Protein AF-A0A1U7W4L1-F1 (afdb_monomer)

Mean predicted aligned error: 13.14 Å

Foldseek 3Di:
DDDDDDDDDDDDDDDDDDVPPVVVVVCVVVCVVVVVVVVVVQVVAFDDKDFAPPDDLFQLVPAPLDDPVPNVVVVVPPDDRVRRIDTDTDPDDDDDDALVVVCVVCVVHDDDQDDDVVSSVVVSVSSRNNCSRPVPDDDDDDDD

Nearest PDB structures (foldseek):
  6cci-assembly1_A  TM=9.195E-01  e=2.301E-04  Arabidopsis thaliana

Structure (mmCIF, N/CA/C/O backbone):
data_AF-A0A1U7W4L1-F1
#
_entry.id   AF-A0A1U7W4L1-F1
#
loop_
_atom_site.group_PDB
_atom_site.id
_atom_site.type_symbol
_atom_site.label_atom_id
_atom_site.label_alt_id
_atom_site.label_comp_id
_atom_site.label_asym_id
_atom_site.label_entity_id
_atom_site.label_seq_id
_atom_site.pdbx_PDB_ins_code
_atom_site.Cartn_x
_atom_site.Cartn_y
_atom_site.Cartn_z
_atom_site.occupancy
_atom_site.B_iso_or_equiv
_atom_site.auth_seq_id
_atom_site.auth_comp_id
_atom_site.auth_asym_id
_atom_site.auth_atom_id
_atom_site.pdbx_PDB_model_num
ATOM 1 N N . MET A 1 1 ? 1.813 7.105 -6.596 1.00 43.38 1 MET A N 1
ATOM 2 C CA . MET A 1 1 ? 2.595 8.255 -7.108 1.00 43.38 1 MET A CA 1
ATOM 3 C C . MET A 1 1 ? 4.095 7.961 -7.234 1.00 43.38 1 MET A C 1
ATOM 5 O O . MET A 1 1 ? 4.701 7.476 -6.286 1.00 43.38 1 MET A O 1
ATOM 9 N N . CYS A 1 2 ? 4.695 8.242 -8.396 1.00 46.31 2 CYS A N 1
ATOM 10 C CA . CYS A 1 2 ? 6.133 8.091 -8.660 1.00 46.31 2 CYS A CA 1
ATOM 11 C C . CYS A 1 2 ? 6.856 9.416 -8.364 1.00 46.31 2 CYS A C 1
ATOM 13 O O . CYS A 1 2 ? 6.818 10.311 -9.201 1.00 46.31 2 CYS A O 1
ATOM 15 N N . PHE A 1 3 ? 7.491 9.570 -7.196 1.00 38.00 3 PHE A N 1
ATOM 16 C CA . PHE A 1 3 ? 8.222 10.803 -6.866 1.00 38.00 3 PHE A CA 1
ATOM 17 C C . PHE A 1 3 ? 9.577 10.568 -6.185 1.00 38.00 3 PHE A C 1
ATOM 19 O O . PHE A 1 3 ? 9.733 9.683 -5.346 1.00 38.00 3 PHE A O 1
ATOM 26 N N . LEU A 1 4 ? 10.529 11.433 -6.558 1.00 36.56 4 LEU A N 1
ATOM 27 C CA . LEU A 1 4 ? 11.824 11.707 -5.926 1.00 36.56 4 LEU A CA 1
ATOM 28 C C . LEU A 1 4 ? 11.654 12.917 -4.980 1.00 36.56 4 LEU A C 1
ATOM 30 O O . LEU A 1 4 ? 10.995 13.885 -5.354 1.00 36.56 4 LEU A O 1
ATOM 34 N N . SER A 1 5 ? 12.229 12.877 -3.772 1.00 32.50 5 SER A N 1
ATOM 35 C CA . SER A 1 5 ? 12.068 13.901 -2.718 1.00 32.50 5 SER A CA 1
ATOM 36 C C . SER A 1 5 ? 13.412 14.489 -2.286 1.00 32.50 5 SER A C 1
ATOM 38 O O . SER A 1 5 ? 14.403 13.762 -2.300 1.00 32.50 5 SER A O 1
ATOM 40 N N . ASN A 1 6 ? 13.436 15.767 -1.868 1.00 34.38 6 ASN A N 1
ATOM 41 C CA . ASN A 1 6 ? 14.120 16.213 -0.641 1.00 34.38 6 ASN A CA 1
ATOM 42 C C . ASN A 1 6 ? 13.873 17.701 -0.321 1.00 34.38 6 ASN A C 1
ATOM 44 O O . ASN A 1 6 ? 13.892 18.564 -1.196 1.00 34.38 6 ASN A O 1
ATOM 48 N N . GLY A 1 7 ? 13.746 18.001 0.974 1.00 37.16 7 GLY A N 1
ATOM 49 C CA . GLY A 1 7 ? 13.837 19.339 1.562 1.00 37.16 7 GLY A CA 1
ATOM 50 C C . GLY A 1 7 ? 14.271 19.252 3.030 1.00 37.16 7 GLY A C 1
ATOM 51 O O . GLY A 1 7 ? 14.115 18.193 3.627 1.00 37.16 7 GLY A O 1
ATOM 52 N N . ALA A 1 8 ? 14.814 20.339 3.602 1.00 39.00 8 ALA A N 1
ATOM 53 C CA . ALA A 1 8 ? 14.750 20.689 5.037 1.00 39.00 8 ALA A CA 1
ATOM 54 C C . ALA A 1 8 ? 15.481 22.016 5.351 1.00 39.00 8 ALA A C 1
ATOM 56 O O . ALA A 1 8 ? 16.380 22.441 4.626 1.00 39.00 8 ALA A O 1
ATOM 57 N N . ARG A 1 9 ? 15.089 22.656 6.465 1.00 36.66 9 ARG A N 1
ATOM 58 C CA . ARG A 1 9 ? 15.588 23.931 7.021 1.00 36.66 9 ARG A CA 1
ATOM 59 C C . ARG A 1 9 ? 16.003 23.756 8.504 1.00 36.66 9 ARG A C 1
ATOM 61 O O . ARG A 1 9 ? 15.552 22.828 9.159 1.00 36.66 9 ARG A O 1
ATOM 68 N N . ALA A 1 10 ? 16.858 24.682 8.968 1.00 32.56 10 ALA A N 1
ATOM 69 C CA . ALA A 1 10 ? 17.491 24.928 10.291 1.00 32.56 10 ALA A CA 1
ATOM 70 C C . ALA A 1 10 ? 16.550 24.953 11.544 1.00 32.56 10 ALA A C 1
ATOM 72 O O . ALA A 1 10 ? 15.345 24.909 11.353 1.00 32.56 10 ALA A O 1
ATOM 73 N N . ARG A 1 11 ? 16.939 25.110 12.839 1.00 42.16 11 ARG A N 1
ATOM 74 C CA . ARG A 1 11 ? 18.105 25.710 13.558 1.00 42.16 11 ARG A CA 1
ATOM 75 C C . ARG A 1 11 ? 18.011 25.448 15.107 1.00 42.16 11 ARG A C 1
ATOM 77 O O . ARG A 1 11 ? 16.899 25.397 15.607 1.00 42.16 11 ARG A O 1
ATOM 84 N N . GLN A 1 12 ? 19.159 25.455 15.821 1.00 38.66 12 GLN A N 1
ATOM 85 C CA . GLN A 1 12 ? 19.484 25.939 17.211 1.00 38.66 12 GLN A CA 1
ATOM 86 C C . GLN A 1 12 ? 18.900 25.349 18.540 1.00 38.66 12 GLN A C 1
ATOM 88 O O . GLN A 1 12 ? 17.879 24.685 18.565 1.00 38.66 12 GLN A O 1
ATOM 93 N N . SER A 1 13 ? 19.642 25.593 19.646 1.00 47.84 13 SER A N 1
ATOM 94 C CA . SER A 1 13 ? 19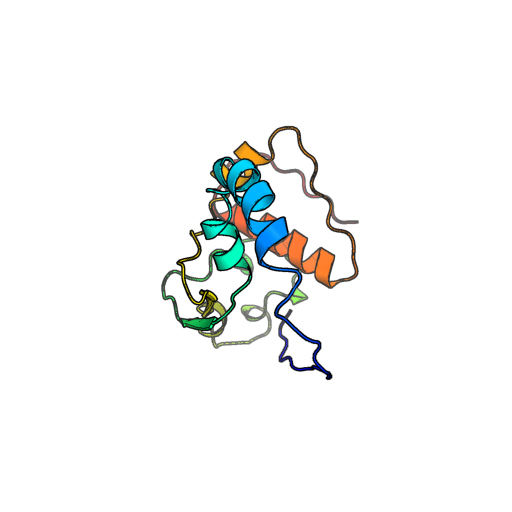.833 24.805 20.897 1.00 47.84 13 SER A CA 1
ATOM 95 C C . SER A 1 13 ? 19.628 25.632 22.193 1.00 47.84 13 SER A C 1
ATOM 97 O O . SER A 1 13 ? 19.936 26.822 22.158 1.00 47.84 13 SER A O 1
ATOM 99 N N . PHE A 1 14 ? 19.202 25.031 23.328 1.00 40.12 14 PHE A N 1
ATOM 100 C CA . PHE A 1 14 ? 19.218 25.643 24.683 1.00 40.12 14 PHE A CA 1
ATOM 101 C C . PHE A 1 14 ? 19.421 24.645 25.867 1.00 40.12 14 PHE A C 1
ATOM 103 O O . PHE A 1 14 ? 18.775 23.608 25.947 1.00 40.12 14 PHE A O 1
ATOM 110 N N . SER A 1 15 ? 20.341 25.052 26.764 1.00 51.00 15 SER A N 1
ATOM 111 C CA . SER A 1 15 ? 20.738 24.710 28.162 1.00 51.00 15 SER A CA 1
ATOM 112 C C . SER A 1 15 ? 19.992 23.644 29.012 1.00 51.00 15 SER A C 1
ATOM 114 O O . SER A 1 15 ? 18.776 23.685 29.150 1.00 51.00 15 SER A O 1
ATOM 116 N N . VAL A 1 16 ? 20.749 22.752 29.688 1.00 55.75 16 VAL A N 1
ATOM 117 C CA . VAL A 1 16 ? 20.337 21.360 30.018 1.00 55.75 16 VAL A CA 1
ATOM 118 C C . VAL A 1 16 ? 20.250 20.968 31.513 1.00 55.75 16 VAL A C 1
ATOM 120 O O . VAL A 1 16 ? 19.541 20.027 31.835 1.00 55.75 16 VAL A O 1
ATOM 123 N N . CYS A 1 17 ? 20.917 21.605 32.475 1.00 55.97 17 CYS A N 1
ATOM 124 C CA . CYS A 1 17 ? 21.218 20.870 33.726 1.00 55.97 17 CYS A CA 1
ATOM 125 C C . CYS A 1 17 ? 20.118 20.870 34.821 1.00 55.97 17 CYS A C 1
ATOM 127 O O . CYS A 1 17 ? 19.924 19.872 35.510 1.00 55.97 17 CYS A O 1
ATOM 129 N N . CYS A 1 18 ? 19.373 21.966 35.005 1.00 50.41 18 CYS A N 1
ATOM 130 C CA . CYS A 1 18 ? 18.565 22.162 36.227 1.00 50.41 18 CYS A CA 1
ATOM 131 C C . CYS A 1 18 ? 17.157 21.552 36.209 1.00 50.41 18 CYS A C 1
ATOM 133 O O . CYS A 1 18 ? 16.559 21.361 37.262 1.00 50.41 18 CYS A O 1
ATOM 135 N N . ILE A 1 19 ? 16.615 21.234 35.040 1.00 56.91 19 ILE A N 1
ATOM 136 C CA . ILE A 1 19 ? 15.257 20.680 34.924 1.00 56.91 19 ILE A CA 1
ATOM 137 C C . ILE A 1 19 ? 15.248 19.169 35.256 1.00 56.91 19 ILE A C 1
ATOM 139 O O . ILE A 1 19 ? 14.209 18.589 35.551 1.00 56.91 19 ILE A O 1
ATOM 143 N N . LEU A 1 20 ? 16.416 18.521 35.281 1.00 57.62 20 LEU A N 1
ATOM 144 C CA . LEU A 1 20 ? 16.529 17.068 35.138 1.00 57.62 20 LEU A CA 1
ATOM 145 C C . LEU A 1 20 ? 16.281 16.237 36.406 1.00 57.62 20 LEU A C 1
ATOM 147 O O . LEU A 1 20 ? 15.869 15.088 36.289 1.00 57.62 20 LEU A O 1
ATOM 151 N N . LEU A 1 21 ? 16.494 16.767 37.613 1.00 54.84 21 LEU A N 1
ATOM 152 C CA . LEU A 1 21 ? 16.387 15.948 38.835 1.00 54.84 21 LEU A CA 1
ATOM 153 C C . LEU A 1 21 ? 14.986 15.952 39.459 1.00 54.84 21 LEU A C 1
ATOM 155 O O . LEU A 1 21 ? 14.560 14.938 40.005 1.00 54.84 21 LEU A O 1
ATOM 159 N N . TYR A 1 22 ? 14.247 17.056 39.340 1.00 55.94 22 TYR A N 1
ATOM 160 C CA . TYR A 1 22 ? 12.890 17.170 39.889 1.00 55.94 22 TYR A CA 1
ATOM 161 C C . TYR A 1 22 ? 11.852 16.475 38.996 1.00 55.94 22 TYR A C 1
ATOM 163 O O . TYR A 1 22 ? 10.940 15.819 39.489 1.00 55.94 22 TYR A O 1
ATOM 171 N N . VAL A 1 23 ? 12.051 16.527 37.675 1.00 59.78 23 VAL A N 1
ATOM 172 C CA . VAL A 1 23 ? 11.245 15.764 36.712 1.00 59.78 23 VAL A CA 1
ATOM 173 C C . VAL A 1 23 ? 11.450 14.257 36.895 1.00 59.78 23 VAL A C 1
ATOM 175 O O . VAL A 1 23 ? 10.501 13.504 36.731 1.00 59.78 23 VAL A O 1
ATOM 178 N N . GLY A 1 24 ? 12.642 13.798 37.297 1.00 64.94 24 GLY A N 1
ATOM 179 C CA . GLY A 1 24 ? 12.977 12.369 37.379 1.00 64.94 24 GLY A CA 1
ATOM 180 C C . GLY A 1 24 ? 12.122 11.531 38.343 1.00 64.94 24 GLY A C 1
ATOM 181 O O . GLY A 1 24 ? 11.869 10.362 38.059 1.00 64.94 24 GLY A O 1
ATOM 182 N N . ILE A 1 25 ? 11.643 12.107 39.453 1.00 65.19 25 ILE A N 1
ATOM 183 C CA . ILE A 1 25 ? 10.820 11.389 40.447 1.00 65.19 25 ILE A CA 1
ATOM 184 C C . ILE A 1 25 ? 9.359 11.271 39.987 1.00 65.19 25 ILE A C 1
ATOM 186 O O . ILE A 1 25 ? 8.766 10.205 40.145 1.00 65.19 25 ILE A O 1
ATOM 190 N N . GLU A 1 26 ? 8.799 12.305 39.352 1.00 60.41 26 GLU A N 1
ATOM 191 C CA . GLU A 1 26 ? 7.479 12.202 38.708 1.00 60.41 26 GLU A CA 1
ATOM 192 C C . GLU A 1 26 ? 7.524 11.347 37.436 1.00 60.41 26 GLU A C 1
ATOM 194 O O . GLU A 1 26 ? 6.574 10.633 37.124 1.00 60.41 26 GLU A O 1
ATOM 199 N N . TYR A 1 27 ? 8.656 11.337 36.729 1.00 58.12 27 TYR A N 1
ATOM 200 C CA . TYR A 1 27 ? 8.846 10.473 35.572 1.00 58.12 27 TYR A CA 1
ATOM 201 C C . TYR A 1 27 ? 8.783 9.001 35.959 1.00 58.12 27 TYR A C 1
ATOM 203 O O . TYR A 1 27 ? 8.183 8.234 35.226 1.00 58.12 27 TYR A O 1
ATOM 211 N N . LEU A 1 28 ? 9.354 8.590 37.098 1.00 62.78 28 LEU A N 1
ATOM 212 C CA . LEU A 1 28 ? 9.427 7.176 37.476 1.00 62.78 28 LEU A CA 1
ATOM 213 C C . LEU A 1 28 ? 8.055 6.576 37.831 1.00 62.78 28 LEU A C 1
ATOM 215 O O . LEU A 1 28 ? 7.776 5.432 37.474 1.00 62.78 28 LEU A O 1
ATOM 219 N N . THR A 1 29 ? 7.182 7.344 38.488 1.00 55.19 29 THR A N 1
ATOM 220 C CA . THR A 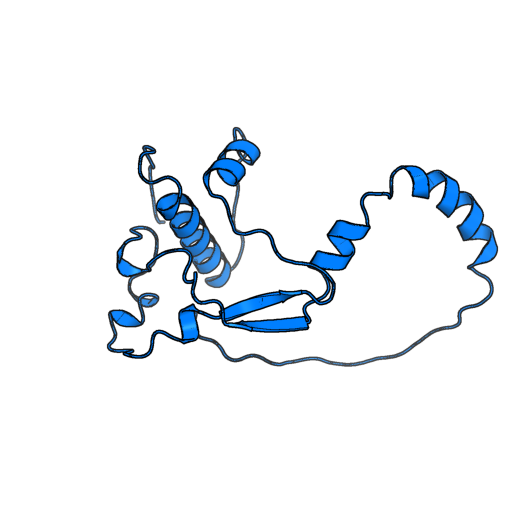1 29 ? 5.803 6.925 38.797 1.00 55.19 29 THR A CA 1
ATOM 221 C C . THR A 1 29 ? 4.893 6.959 37.565 1.00 55.19 29 THR A C 1
ATOM 223 O O . THR A 1 29 ? 3.970 6.150 37.476 1.00 55.19 29 THR A O 1
ATOM 226 N N . VAL A 1 30 ? 5.201 7.799 36.568 1.00 58.97 30 VAL A N 1
ATOM 227 C CA . VAL A 1 30 ? 4.585 7.771 35.227 1.00 58.97 30 VAL A CA 1
ATOM 228 C C . VAL A 1 30 ? 5.228 6.713 34.307 1.00 58.97 30 VAL A C 1
ATOM 230 O O . VAL A 1 30 ? 4.595 6.271 33.356 1.00 58.97 30 VAL A O 1
ATOM 233 N N . LEU A 1 31 ? 6.445 6.231 34.590 1.00 59.81 31 LEU A N 1
ATOM 234 C CA . LEU A 1 31 ? 7.191 5.300 33.727 1.00 59.81 31 LEU A CA 1
ATOM 235 C C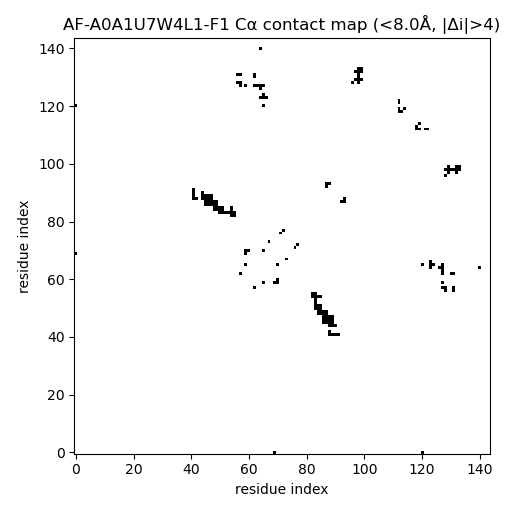 . LEU A 1 31 ? 6.672 3.863 33.778 1.00 59.81 31 LEU A C 1
ATOM 237 O O . LEU A 1 31 ? 6.892 3.103 32.838 1.00 59.81 31 LEU A O 1
ATOM 241 N N . LEU A 1 32 ? 6.000 3.466 34.861 1.00 56.31 32 LEU A N 1
ATOM 242 C CA . LEU A 1 32 ? 5.466 2.109 34.972 1.00 56.31 32 LEU A CA 1
ATOM 243 C C . LEU A 1 32 ? 4.408 1.795 33.890 1.00 56.31 32 LEU A C 1
ATOM 245 O O . LEU A 1 32 ? 4.468 0.705 33.321 1.00 56.31 32 LEU A O 1
ATOM 249 N N . PRO A 1 33 ? 3.499 2.721 33.518 1.00 55.09 33 PRO A N 1
ATOM 250 C CA . PRO A 1 33 ? 2.664 2.555 32.325 1.00 55.09 33 PRO A CA 1
ATOM 251 C C . PRO A 1 33 ? 3.374 2.843 30.980 1.00 55.09 33 PRO A C 1
ATOM 253 O O . PRO A 1 33 ? 2.790 2.565 29.936 1.00 55.09 33 PRO A O 1
ATOM 256 N N . LEU A 1 34 ? 4.629 3.326 30.960 1.00 53.84 34 LEU A N 1
ATOM 257 C CA . LEU A 1 34 ? 5.426 3.606 29.745 1.00 53.84 34 LEU A CA 1
ATOM 258 C C . LEU A 1 34 ? 6.353 2.460 29.296 1.00 53.84 34 LEU A C 1
ATOM 260 O O . LEU A 1 34 ? 7.240 2.660 28.464 1.00 53.84 34 LEU A O 1
ATOM 264 N N . LEU A 1 35 ? 6.074 1.214 29.688 1.00 48.88 35 LEU A N 1
ATOM 265 C CA . LEU A 1 35 ? 6.540 0.042 28.923 1.00 48.88 35 LEU A CA 1
ATOM 266 C C . LEU A 1 35 ? 5.888 -0.058 27.518 1.00 48.88 35 LEU A C 1
ATOM 268 O O . LEU A 1 35 ? 5.949 -1.106 26.885 1.00 48.88 35 LEU A O 1
ATOM 272 N N . HIS A 1 36 ? 5.286 1.029 27.021 1.00 51.59 36 HIS A N 1
ATOM 273 C CA . HIS A 1 36 ? 4.725 1.184 25.679 1.00 51.59 36 HIS A CA 1
ATOM 274 C C . HIS A 1 36 ? 5.593 2.057 24.739 1.00 51.59 36 HIS A C 1
ATOM 276 O O . HIS A 1 36 ? 5.275 2.193 23.564 1.00 51.59 36 HIS A O 1
ATOM 282 N N . GLU A 1 37 ? 6.709 2.636 25.207 1.00 52.31 37 GLU A N 1
ATOM 283 C CA . GLU A 1 37 ? 7.542 3.548 24.388 1.00 52.31 37 GLU A CA 1
ATOM 284 C C . GLU A 1 37 ? 8.548 2.850 23.455 1.00 52.31 37 GLU A C 1
ATOM 286 O O . GLU A 1 37 ? 9.036 3.452 22.496 1.00 52.31 37 GLU A O 1
ATOM 291 N N . ARG A 1 38 ? 8.870 1.564 23.673 1.00 52.03 38 ARG A N 1
ATOM 292 C CA . ARG A 1 38 ? 9.815 0.869 22.776 1.00 52.03 38 ARG A CA 1
ATOM 293 C C . ARG A 1 38 ? 9.272 0.714 21.356 1.00 52.03 38 ARG A C 1
ATOM 295 O O . ARG A 1 38 ? 10.050 0.826 20.411 1.00 52.03 38 ARG A O 1
ATOM 302 N N . ASP A 1 39 ? 7.969 0.505 21.205 1.00 54.53 39 ASP A N 1
ATOM 303 C CA . ASP A 1 39 ? 7.348 0.285 19.896 1.00 54.53 39 ASP A CA 1
ATOM 304 C C . ASP A 1 39 ? 7.122 1.610 19.143 1.00 54.53 39 ASP A C 1
ATOM 306 O O . ASP A 1 39 ? 7.226 1.656 17.917 1.00 54.53 39 ASP A O 1
ATOM 310 N N . ALA A 1 40 ? 6.899 2.718 19.861 1.00 55.91 40 ALA A N 1
ATOM 311 C CA . ALA A 1 40 ? 6.704 4.041 19.265 1.00 55.91 40 ALA A CA 1
ATOM 312 C C . ALA A 1 40 ? 8.018 4.660 18.751 1.00 55.91 40 ALA A C 1
ATOM 314 O O . ALA A 1 40 ? 8.073 5.132 17.613 1.00 55.91 40 ALA A O 1
ATOM 315 N N . LEU A 1 41 ? 9.105 4.588 19.533 1.00 59.66 41 LEU A N 1
ATOM 316 C CA . LEU A 1 41 ? 10.439 5.072 19.131 1.00 59.66 41 LEU A CA 1
ATOM 317 C C . LEU A 1 41 ? 10.936 4.399 17.838 1.00 59.66 41 LEU A C 1
ATOM 319 O O . LEU A 1 41 ? 11.619 5.000 17.003 1.00 59.66 41 LEU A O 1
ATOM 323 N N . CYS A 1 42 ? 10.555 3.136 17.683 1.00 64.19 42 CYS A N 1
ATOM 324 C CA . CYS A 1 42 ? 10.834 2.300 16.534 1.00 64.19 42 CYS A CA 1
ATOM 325 C C . CYS A 1 42 ? 10.185 2.833 15.246 1.00 64.19 42 CYS A C 1
ATOM 327 O O . CYS A 1 42 ? 10.874 2.951 14.234 1.00 64.19 42 CYS A O 1
ATOM 329 N N . ILE A 1 43 ? 8.908 3.231 15.293 1.00 62.12 43 ILE A N 1
ATOM 330 C CA . ILE A 1 43 ? 8.152 3.736 14.131 1.00 62.12 43 ILE A CA 1
ATOM 331 C C . ILE A 1 43 ? 8.675 5.099 13.648 1.00 62.12 43 ILE A C 1
ATOM 333 O O . ILE A 1 43 ? 8.668 5.367 12.448 1.00 62.12 43 ILE A O 1
ATOM 337 N N . LEU A 1 44 ? 9.162 5.956 14.552 1.00 63.47 44 LEU A N 1
ATOM 338 C CA . LEU A 1 44 ? 9.629 7.306 14.203 1.00 63.47 44 LEU A CA 1
ATOM 339 C C . LEU A 1 44 ? 11.013 7.353 13.529 1.00 63.47 44 LEU A C 1
ATOM 341 O O . LEU A 1 44 ? 11.379 8.383 12.962 1.00 63.47 44 LEU A O 1
ATOM 345 N N . SER A 1 45 ? 11.783 6.264 13.563 1.00 69.31 45 SER A N 1
ATOM 346 C CA . SER A 1 45 ? 13.186 6.261 13.131 1.00 69.31 45 SER A CA 1
ATOM 347 C C . SER A 1 45 ? 13.377 5.532 11.796 1.00 69.31 45 SER A C 1
ATOM 349 O O . SER A 1 45 ? 13.765 4.360 11.759 1.00 69.31 45 SER A O 1
ATOM 351 N N . PHE A 1 46 ? 13.125 6.223 10.679 1.00 78.00 46 PHE A N 1
ATOM 352 C CA . PHE A 1 46 ? 13.472 5.721 9.344 1.00 78.00 46 PHE A CA 1
ATOM 353 C C . PHE A 1 46 ? 14.993 5.582 9.186 1.00 78.00 46 PHE A C 1
ATOM 355 O O . PHE A 1 46 ? 15.736 6.515 9.479 1.00 78.00 46 PHE A O 1
ATOM 362 N N . SER A 1 47 ? 15.453 4.431 8.689 1.00 79.31 47 SER A N 1
ATOM 363 C CA . SER A 1 47 ? 16.879 4.157 8.462 1.00 79.31 47 SER A CA 1
ATOM 364 C C . SER A 1 47 ? 17.260 4.030 6.990 1.00 79.31 47 SER A C 1
ATOM 366 O O . SER A 1 47 ? 18.449 4.092 6.681 1.00 79.31 47 SER A O 1
ATOM 368 N N . GLY A 1 48 ? 16.304 3.825 6.084 1.00 85.81 48 GLY A N 1
ATOM 369 C CA . GLY A 1 48 ? 16.576 3.647 4.660 1.00 85.81 48 GLY A CA 1
ATOM 370 C C . GLY A 1 48 ? 15.580 2.714 3.980 1.00 85.81 48 GLY A C 1
ATOM 371 O O . GLY A 1 48 ? 14.625 2.238 4.590 1.00 85.81 48 GLY A O 1
ATOM 3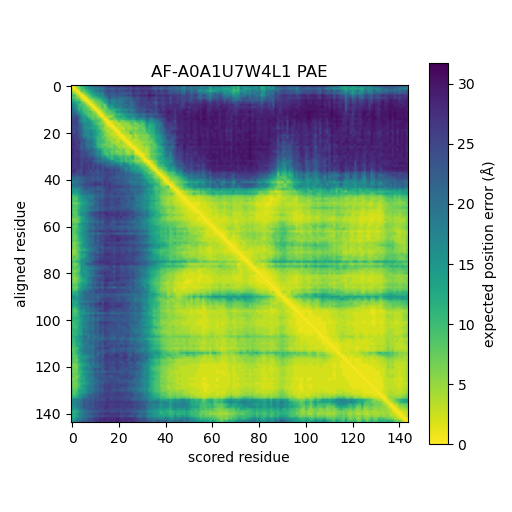72 N N . VAL A 1 49 ? 15.810 2.425 2.705 1.00 87.50 49 VAL A N 1
ATOM 373 C CA . VAL A 1 49 ? 15.045 1.418 1.958 1.00 87.50 49 VAL A CA 1
ATOM 374 C C . VAL A 1 49 ? 15.829 0.111 1.890 1.00 87.50 49 VAL A C 1
ATOM 376 O O . VAL A 1 49 ? 17.055 0.120 1.788 1.00 87.50 49 VAL A O 1
ATOM 379 N N . SER A 1 50 ? 15.133 -1.019 1.949 1.00 88.69 50 SER A N 1
ATOM 380 C CA . SER A 1 50 ? 15.718 -2.342 1.725 1.00 88.69 50 SER A CA 1
ATOM 381 C C . SER A 1 50 ? 14.953 -3.079 0.638 1.00 88.69 50 SER A C 1
ATOM 383 O O . SER A 1 50 ? 13.746 -2.899 0.497 1.00 88.69 50 SER A O 1
ATOM 385 N N . PHE A 1 51 ? 15.658 -3.911 -0.115 1.00 91.31 51 PHE A N 1
ATOM 386 C CA . PHE A 1 51 ? 15.071 -4.749 -1.149 1.00 91.31 51 PHE A CA 1
ATOM 387 C C . PHE A 1 51 ? 14.495 -6.034 -0.533 1.00 91.31 51 PHE A C 1
ATOM 389 O O . PHE A 1 51 ? 15.125 -6.634 0.338 1.00 91.31 51 PHE A O 1
ATOM 396 N N . ASP A 1 52 ? 13.297 -6.433 -0.957 1.00 90.12 52 ASP A N 1
ATOM 397 C CA . ASP A 1 52 ? 12.570 -7.595 -0.445 1.00 90.12 52 ASP A CA 1
ATOM 398 C C . ASP A 1 52 ? 11.865 -8.332 -1.593 1.00 90.12 52 ASP A C 1
ATOM 400 O O . ASP A 1 52 ? 10.966 -7.802 -2.248 1.00 90.12 52 ASP A O 1
ATOM 404 N N . GLU A 1 53 ? 12.255 -9.585 -1.827 1.00 92.44 53 GLU A N 1
ATOM 405 C CA . GLU A 1 53 ? 11.723 -10.396 -2.928 1.00 92.44 53 GLU A CA 1
ATOM 406 C C . GLU A 1 53 ? 10.233 -10.727 -2.780 1.00 92.44 53 GLU A C 1
ATOM 408 O O . GLU A 1 53 ? 9.552 -10.986 -3.776 1.00 92.44 53 GLU A O 1
ATOM 413 N N . THR A 1 54 ? 9.703 -10.681 -1.553 1.00 90.38 54 THR A N 1
ATOM 414 C CA . THR A 1 54 ? 8.302 -11.011 -1.244 1.00 90.38 54 THR A CA 1
ATOM 415 C C . THR A 1 54 ? 7.316 -9.886 -1.568 1.00 90.38 54 THR A C 1
ATOM 417 O O . THR A 1 54 ? 6.104 -10.057 -1.401 1.00 90.38 54 THR A O 1
ATOM 420 N N . TYR A 1 55 ? 7.821 -8.720 -1.973 1.00 89.94 55 TYR A N 1
ATOM 421 C CA . TYR A 1 55 ? 7.031 -7.595 -2.464 1.00 89.94 55 TYR A CA 1
ATOM 422 C C . TYR A 1 55 ? 6.740 -7.749 -3.973 1.00 89.94 55 TYR A C 1
ATOM 424 O O . TYR A 1 55 ? 7.419 -8.520 -4.651 1.00 89.94 55 TYR A O 1
ATOM 432 N N . PRO A 1 56 ? 5.755 -7.039 -4.550 1.00 91.19 56 PRO A N 1
ATOM 433 C CA . PRO A 1 56 ? 4.804 -6.149 -3.887 1.00 91.19 56 PRO A CA 1
ATOM 434 C C . PRO A 1 56 ? 3.748 -6.912 -3.078 1.00 91.19 56 PRO A C 1
ATOM 436 O O . PRO A 1 56 ? 3.509 -8.097 -3.289 1.00 91.19 56 PRO A O 1
ATOM 439 N N . LEU A 1 57 ? 3.093 -6.207 -2.153 1.00 90.56 57 LEU A N 1
ATOM 440 C CA . LEU A 1 57 ? 2.012 -6.764 -1.329 1.00 90.56 57 LEU A CA 1
ATOM 441 C C . LEU A 1 57 ? 0.713 -6.995 -2.119 1.00 90.56 57 LEU A C 1
ATOM 443 O O . LEU A 1 57 ? -0.094 -7.835 -1.743 1.00 90.56 57 LEU A O 1
ATOM 447 N N . TYR A 1 58 ? 0.517 -6.261 -3.213 1.00 90.56 58 TYR A N 1
ATOM 448 C CA . TYR A 1 58 ? -0.599 -6.429 -4.137 1.00 90.56 58 TYR A CA 1
ATOM 449 C C . TYR A 1 58 ? -0.144 -6.098 -5.560 1.00 90.56 58 TYR A C 1
ATOM 451 O O . TYR A 1 58 ? 0.853 -5.402 -5.758 1.00 90.56 58 TYR A O 1
ATOM 459 N N . GLN A 1 59 ? -0.882 -6.583 -6.554 1.00 88.88 59 GLN A N 1
ATOM 460 C CA . GLN A 1 59 ? -0.667 -6.219 -7.952 1.00 88.88 59 GLN A CA 1
ATOM 461 C C . GLN A 1 59 ? -1.648 -5.114 -8.345 1.00 88.88 59 GLN A C 1
ATOM 463 O O . GLN A 1 59 ? -2.856 -5.263 -8.157 1.00 88.88 59 GLN A O 1
ATOM 468 N N . SER A 1 60 ? -1.151 -4.008 -8.907 1.00 86.19 60 SER A N 1
ATOM 469 C CA . SER A 1 60 ? -2.010 -2.894 -9.335 1.00 86.19 60 SER A CA 1
ATOM 470 C C . SER A 1 60 ? -3.056 -3.335 -10.363 1.00 86.19 60 SER A C 1
ATOM 472 O O . SER A 1 60 ? -4.181 -2.857 -10.340 1.00 86.19 60 SER A O 1
ATOM 474 N N . SER A 1 61 ? -2.723 -4.296 -11.228 1.00 84.25 61 SER A N 1
ATOM 475 C CA . SER A 1 61 ? -3.632 -4.822 -12.253 1.00 84.25 61 SER A CA 1
ATOM 476 C C . SER A 1 61 ? -4.811 -5.625 -11.697 1.00 84.25 61 SER A C 1
ATOM 478 O O . SER A 1 61 ? -5.835 -5.730 -12.364 1.00 84.25 61 SER A O 1
ATOM 480 N N . SER A 1 62 ? -4.684 -6.201 -10.498 1.00 84.94 62 SER A N 1
ATOM 481 C CA . SER A 1 62 ? -5.725 -7.040 -9.897 1.00 84.94 62 SER A CA 1
ATOM 482 C C . SER A 1 62 ? -6.643 -6.277 -8.944 1.00 84.94 62 SER A C 1
ATOM 484 O O . SER A 1 62 ? -7.600 -6.854 -8.434 1.00 84.94 62 SER A O 1
ATOM 486 N N . CYS A 1 63 ? -6.342 -5.010 -8.653 1.00 87.31 63 CYS A N 1
ATOM 487 C CA . CYS A 1 63 ? -7.116 -4.211 -7.717 1.00 87.31 63 CYS A CA 1
ATOM 488 C C . CYS A 1 63 ? -8.099 -3.296 -8.460 1.00 87.31 63 CYS A C 1
ATOM 490 O O . CYS A 1 63 ? -7.660 -2.444 -9.225 1.00 87.31 63 CYS A O 1
ATOM 492 N N . PRO A 1 64 ? -9.416 -3.389 -8.211 1.00 84.06 64 PRO A N 1
ATOM 493 C CA . PRO A 1 64 ? -10.395 -2.525 -8.872 1.00 84.06 64 PRO A CA 1
ATOM 494 C C . PRO A 1 64 ? -10.452 -1.100 -8.293 1.00 84.06 64 PRO A C 1
ATOM 496 O O . PRO A 1 64 ? -11.106 -0.240 -8.873 1.00 84.06 64 PRO A O 1
ATOM 499 N N . ALA A 1 65 ? -9.826 -0.854 -7.136 1.00 86.19 65 ALA A N 1
ATOM 500 C CA . ALA A 1 65 ? -9.863 0.443 -6.457 1.00 86.19 65 ALA A CA 1
ATOM 501 C C . ALA A 1 65 ? -8.825 1.439 -6.988 1.00 86.19 65 ALA A C 1
ATO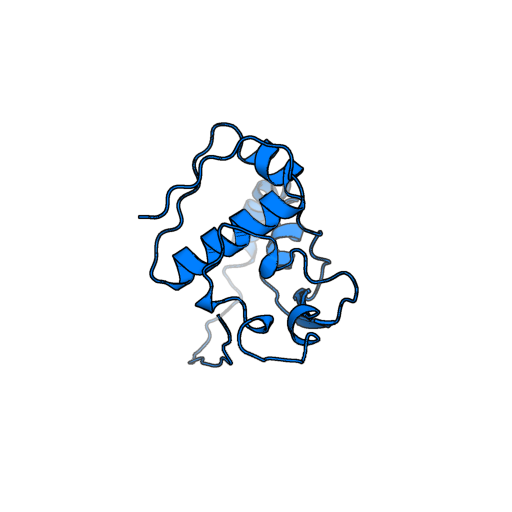M 503 O O . ALA A 1 65 ? -9.015 2.642 -6.826 1.00 86.19 65 ALA A O 1
ATOM 504 N N . ILE A 1 66 ? -7.730 0.941 -7.571 1.00 86.12 66 ILE A N 1
ATOM 505 C CA . ILE A 1 66 ? -6.625 1.783 -8.019 1.00 86.12 66 ILE A CA 1
ATOM 506 C C . ILE A 1 66 ? -6.954 2.426 -9.362 1.00 86.12 66 ILE A C 1
ATOM 508 O O . ILE A 1 66 ? -7.427 1.764 -10.289 1.00 86.12 66 ILE A O 1
ATOM 512 N N . ASP A 1 67 ? -6.677 3.719 -9.473 1.00 84.38 67 ASP A N 1
ATOM 513 C CA . ASP A 1 67 ? -6.814 4.428 -10.736 1.00 84.38 67 ASP A CA 1
ATOM 514 C C . ASP A 1 67 ? -5.845 3.894 -11.799 1.00 84.38 67 ASP A C 1
ATOM 516 O O . ASP A 1 67 ? -4.681 3.581 -11.524 1.00 84.38 67 ASP A O 1
ATOM 520 N N . VAL A 1 68 ? -6.313 3.830 -13.051 1.00 82.25 68 VAL A N 1
ATOM 521 C CA . VAL A 1 68 ? -5.516 3.317 -14.179 1.00 82.25 68 VAL A CA 1
ATOM 522 C C . VAL A 1 68 ? -4.197 4.068 -14.328 1.00 82.25 68 VAL A C 1
ATOM 524 O O . VAL A 1 68 ? -3.183 3.445 -14.627 1.00 82.25 68 VAL A O 1
ATOM 527 N N . GLN A 1 69 ? -4.182 5.369 -14.021 1.00 80.19 69 GLN A N 1
ATOM 528 C CA . GLN A 1 69 ? -3.011 6.250 -14.068 1.00 80.19 69 GLN A CA 1
ATOM 529 C C . GLN A 1 69 ? -1.873 5.795 -13.139 1.00 80.19 69 GLN A C 1
ATOM 531 O O . GLN A 1 69 ? -0.720 6.165 -13.357 1.00 80.19 69 GLN A O 1
ATOM 536 N N . PHE A 1 70 ? -2.165 4.979 -12.122 1.00 80.12 70 PHE A N 1
ATOM 537 C CA . PHE A 1 70 ? -1.168 4.434 -11.198 1.00 80.12 70 PHE A CA 1
ATOM 538 C C . PHE A 1 70 ? -0.711 3.015 -11.555 1.00 80.12 70 PHE A C 1
ATOM 540 O O . PHE A 1 70 ? 0.176 2.466 -10.896 1.00 80.12 70 PHE A O 1
ATOM 547 N N . ASN A 1 71 ? -1.251 2.421 -12.620 1.00 83.06 71 ASN A N 1
ATOM 548 C CA . ASN A 1 71 ? -0.761 1.163 -13.162 1.00 83.06 71 ASN A CA 1
ATOM 549 C C . ASN A 1 71 ? 0.402 1.421 -14.135 1.00 83.06 71 ASN A C 1
ATOM 551 O O . ASN A 1 71 ? 0.228 1.443 -15.347 1.00 83.06 71 ASN A O 1
ATOM 555 N N . CYS A 1 72 ? 1.614 1.623 -13.611 1.00 84.00 72 CYS A N 1
ATOM 556 C CA . CYS A 1 72 ? 2.782 1.929 -14.449 1.00 84.00 72 CYS A CA 1
ATOM 557 C C . CYS A 1 72 ? 3.101 0.827 -15.473 1.00 84.00 72 CYS A C 1
ATOM 559 O O . CYS A 1 72 ? 3.582 1.133 -16.558 1.00 84.00 72 CYS A O 1
ATOM 561 N N . GLN A 1 73 ? 2.815 -0.437 -15.142 1.00 83.94 73 GLN A N 1
ATOM 562 C CA . GLN A 1 73 ? 3.028 -1.574 -16.045 1.00 83.94 73 GLN A CA 1
ATOM 563 C C . GLN A 1 73 ? 2.085 -1.522 -17.256 1.00 83.94 73 GLN A C 1
ATOM 565 O O . GLN A 1 73 ? 2.444 -1.978 -18.334 1.00 83.94 73 GLN A O 1
ATOM 570 N N . LEU A 1 74 ? 0.894 -0.933 -17.095 1.00 83.88 74 LEU A N 1
ATOM 571 C CA . LEU A 1 74 ? -0.039 -0.693 -18.199 1.00 83.88 74 LEU A CA 1
ATOM 572 C C . LEU A 1 74 ? 0.486 0.360 -19.187 1.00 83.88 74 LEU A C 1
ATOM 574 O O . LEU A 1 74 ? 0.124 0.322 -20.356 1.00 83.88 74 LEU A O 1
ATOM 578 N N . TYR A 1 75 ? 1.329 1.284 -18.722 1.00 83.62 75 TYR A N 1
ATOM 579 C CA . TYR A 1 75 ? 1.915 2.364 -19.521 1.00 83.62 75 TYR A CA 1
ATOM 580 C C . TYR A 1 75 ? 3.383 2.091 -19.870 1.00 83.62 75 TYR A C 1
ATOM 582 O O . TYR A 1 75 ? 4.231 2.976 -19.765 1.00 83.62 75 TYR A O 1
ATOM 590 N N . ASP A 1 76 ? 3.673 0.851 -20.266 1.00 83.12 76 ASP A N 1
ATOM 591 C CA . ASP A 1 76 ? 4.954 0.425 -20.840 1.00 83.12 76 ASP A CA 1
ATOM 592 C C . ASP A 1 76 ? 6.184 0.630 -19.949 1.00 83.12 76 ASP A C 1
ATOM 594 O O . ASP A 1 76 ? 7.306 0.696 -20.450 1.00 83.12 76 ASP A O 1
ATOM 598 N N . ARG A 1 77 ? 6.022 0.695 -18.622 1.00 86.50 77 ARG A N 1
ATOM 599 C CA . ARG A 1 77 ? 7.166 0.590 -17.712 1.00 86.50 77 ARG A CA 1
ATOM 600 C C . ARG A 1 77 ? 7.554 -0.889 -17.552 1.00 86.50 77 ARG A C 1
ATOM 602 O O . ARG A 1 77 ? 6.804 -1.609 -16.896 1.00 86.50 77 ARG A O 1
ATOM 609 N N . PRO A 1 78 ? 8.706 -1.349 -18.080 1.00 84.25 78 PRO A N 1
ATOM 610 C CA . PRO A 1 78 ? 9.050 -2.771 -18.089 1.00 84.25 78 PRO A CA 1
ATOM 611 C C . PRO A 1 78 ? 9.767 -3.229 -16.812 1.00 84.25 78 PRO A C 1
ATOM 613 O O . PRO A 1 78 ? 9.794 -4.420 -16.513 1.00 84.25 78 PRO A O 1
ATOM 616 N N . ASP A 1 79 ? 10.384 -2.309 -16.063 1.00 88.44 79 ASP A N 1
ATOM 617 C CA . ASP A 1 79 ? 11.076 -2.641 -14.823 1.00 88.44 79 ASP A CA 1
ATOM 618 C C . ASP A 1 79 ? 10.066 -2.867 -13.695 1.00 88.44 79 ASP A C 1
ATOM 620 O O . ASP A 1 79 ? 9.117 -2.106 -13.551 1.00 88.44 79 ASP A O 1
ATOM 624 N N . THR A 1 80 ? 10.271 -3.897 -12.871 1.00 87.38 80 THR A N 1
ATOM 625 C CA . THR A 1 80 ? 9.424 -4.200 -11.697 1.00 87.38 80 THR A CA 1
ATOM 626 C C . THR A 1 80 ? 10.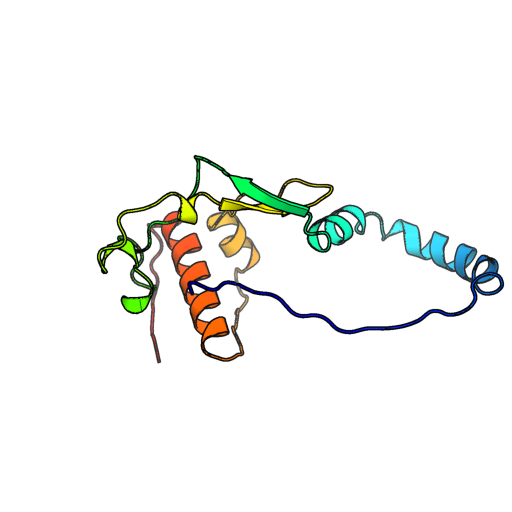173 -4.065 -10.374 1.00 87.38 80 THR A C 1
ATOM 628 O O . THR A 1 80 ? 9.573 -4.176 -9.308 1.00 87.38 80 THR A O 1
ATOM 631 N N . GLU A 1 81 ? 11.484 -3.824 -10.414 1.00 88.94 81 GLU A N 1
ATOM 632 C CA . GLU A 1 81 ? 12.351 -3.777 -9.229 1.00 88.94 81 GLU A CA 1
ATOM 633 C C . GLU A 1 81 ? 11.938 -2.674 -8.250 1.00 88.94 81 GLU A C 1
ATOM 635 O O . GLU A 1 81 ? 12.028 -2.845 -7.037 1.00 88.94 81 GLU A O 1
ATOM 640 N N . TYR A 1 82 ? 11.380 -1.572 -8.755 1.00 85.50 82 TYR A N 1
ATOM 641 C CA . TYR A 1 82 ? 10.868 -0.487 -7.919 1.00 85.50 82 TYR A CA 1
ATOM 642 C C . TYR A 1 82 ? 9.753 -0.932 -6.955 1.00 85.50 82 TYR A C 1
ATOM 644 O O . TYR A 1 82 ? 9.559 -0.305 -5.917 1.00 85.50 82 TYR A O 1
ATOM 652 N N . LEU A 1 83 ? 9.029 -2.010 -7.280 1.00 89.62 83 LEU A N 1
ATOM 653 C CA . LEU A 1 83 ? 7.969 -2.574 -6.442 1.00 89.62 83 LEU A CA 1
ATOM 654 C C . LEU A 1 83 ? 8.516 -3.408 -5.279 1.00 89.62 83 LEU A C 1
ATOM 656 O O . LEU A 1 83 ? 7.757 -3.728 -4.369 1.00 89.62 83 LEU A O 1
ATOM 660 N N . LYS A 1 84 ? 9.804 -3.773 -5.315 1.00 91.06 84 LYS A N 1
ATOM 661 C CA . LYS A 1 84 ? 10.466 -4.660 -4.345 1.00 91.06 84 LYS A CA 1
ATOM 662 C C . LYS A 1 84 ? 11.066 -3.921 -3.150 1.00 91.06 84 LYS A C 1
ATOM 664 O O . LYS A 1 84 ? 11.571 -4.551 -2.224 1.00 91.06 84 LYS A O 1
ATOM 669 N N . TYR A 1 85 ? 11.038 -2.591 -3.149 1.00 90.19 85 TYR A N 1
ATOM 670 C CA . TYR A 1 85 ? 11.577 -1.804 -2.045 1.00 90.19 85 TYR A CA 1
ATOM 671 C C . TYR A 1 85 ? 10.572 -1.672 -0.902 1.00 90.19 85 TYR A C 1
ATOM 673 O O . TYR A 1 85 ? 9.412 -1.311 -1.099 1.00 90.19 85 TYR A O 1
ATOM 681 N N . ARG A 1 86 ? 11.060 -1.895 0.318 1.00 88.25 86 ARG A N 1
ATOM 682 C CA . ARG A 1 86 ? 10.339 -1.650 1.570 1.00 88.25 86 ARG A CA 1
ATOM 683 C C . ARG A 1 86 ? 11.081 -0.647 2.441 1.00 88.25 86 ARG A C 1
ATOM 685 O O . ARG A 1 86 ? 12.305 -0.514 2.375 1.00 88.25 86 ARG A O 1
ATOM 692 N N . TRP A 1 87 ? 10.331 0.020 3.307 1.00 86.19 87 TRP A N 1
ATOM 693 C CA . TRP A 1 87 ? 10.879 0.893 4.339 1.00 86.19 87 TRP A CA 1
ATOM 694 C C . TRP A 1 87 ? 11.606 0.055 5.404 1.00 86.19 87 TRP A C 1
ATOM 696 O O . TRP A 1 87 ? 11.069 -0.945 5.890 1.00 86.19 87 TRP A O 1
ATOM 706 N N . LYS A 1 88 ? 12.831 0.455 5.765 1.00 85.50 88 LYS A N 1
ATOM 707 C CA . LYS A 1 88 ? 13.630 -0.126 6.849 1.00 85.50 88 LYS A CA 1
ATOM 708 C C . LYS A 1 88 ? 13.722 0.873 8.001 1.00 85.50 88 LYS A C 1
ATOM 710 O O . LYS A 1 88 ? 14.159 2.012 7.821 1.00 85.50 88 LYS A O 1
ATOM 715 N N . LEU A 1 89 ? 13.309 0.437 9.187 1.00 83.81 89 LEU A N 1
ATOM 716 C CA . LEU A 1 89 ? 13.440 1.204 10.424 1.00 83.81 89 LEU A CA 1
ATOM 717 C C . LEU A 1 89 ? 14.806 0.929 11.065 1.00 83.81 89 LEU A C 1
ATOM 719 O O . LEU A 1 89 ? 15.414 -0.112 10.821 1.00 83.81 89 LEU A O 1
ATOM 723 N N . ALA A 1 90 ? 15.306 1.876 11.858 1.00 79.12 90 ALA A N 1
ATOM 724 C CA . ALA A 1 90 ? 16.653 1.798 12.432 1.00 79.12 90 ALA A CA 1
ATOM 725 C C . ALA A 1 90 ? 16.815 0.647 13.430 1.00 79.12 90 ALA A C 1
ATOM 727 O O . ALA A 1 90 ? 17.828 -0.046 13.414 1.00 79.12 90 ALA A O 1
ATOM 728 N N . ASN A 1 91 ? 15.803 0.434 14.272 1.00 73.75 91 ASN A N 1
ATOM 729 C CA . ASN A 1 91 ? 15.927 -0.403 15.468 1.00 73.75 91 ASN A CA 1
ATOM 730 C C . ASN A 1 91 ? 14.849 -1.495 15.567 1.00 73.75 91 ASN A C 1
ATOM 732 O O . ASN A 1 91 ? 14.703 -2.110 16.620 1.00 73.75 91 ASN A O 1
ATOM 736 N N . CYS A 1 92 ? 14.077 -1.731 14.503 1.00 77.19 92 CYS A N 1
ATOM 737 C CA . CYS A 1 92 ? 13.020 -2.741 14.496 1.00 77.19 92 CYS A CA 1
ATOM 738 C C . CYS A 1 92 ? 12.672 -3.232 13.090 1.00 77.19 92 CYS A C 1
ATOM 740 O O . CYS A 1 92 ? 12.995 -2.606 12.076 1.00 77.19 92 CYS A O 1
ATOM 742 N N . GLU A 1 93 ? 11.957 -4.351 13.050 1.00 77.50 93 GLU A N 1
ATOM 743 C CA . GLU A 1 93 ? 11.350 -4.871 11.836 1.00 77.50 93 GLU A CA 1
ATOM 744 C C . GLU A 1 93 ? 9.875 -4.474 11.776 1.00 77.50 93 GLU A C 1
ATOM 746 O O . GLU A 1 93 ? 9.100 -4.751 12.689 1.00 77.50 93 GLU A O 1
ATOM 751 N N . LEU A 1 94 ? 9.480 -3.833 10.674 1.00 79.75 94 LEU A N 1
ATOM 752 C CA . LEU A 1 94 ? 8.069 -3.627 10.365 1.00 79.75 94 LEU A CA 1
ATOM 753 C C . LEU A 1 94 ? 7.405 -4.979 10.118 1.00 79.75 94 LEU A C 1
ATOM 755 O O . LEU A 1 94 ? 7.805 -5.711 9.207 1.00 79.75 94 LEU A O 1
ATOM 759 N N . LEU A 1 95 ? 6.366 -5.273 10.899 1.00 85.00 95 LEU A N 1
ATOM 760 C CA . LEU A 1 95 ? 5.492 -6.408 10.636 1.00 85.00 95 LEU A CA 1
ATOM 761 C C . LEU A 1 95 ? 4.843 -6.248 9.258 1.00 85.00 95 LEU A C 1
ATOM 763 O O . LEU A 1 95 ? 4.467 -5.146 8.847 1.00 85.00 95 LEU A O 1
ATOM 767 N N . ARG A 1 96 ? 4.709 -7.364 8.538 1.00 87.50 96 ARG A N 1
ATOM 768 C CA . ARG A 1 96 ? 4.005 -7.382 7.255 1.00 87.50 96 ARG A CA 1
ATOM 769 C C . ARG A 1 96 ? 2.539 -7.013 7.482 1.00 87.50 96 ARG A C 1
ATOM 771 O O . ARG A 1 96 ? 1.938 -7.437 8.468 1.00 87.50 96 ARG A O 1
ATOM 778 N N . PHE A 1 97 ? 1.973 -6.234 6.563 1.00 90.94 97 PHE A N 1
ATOM 779 C CA . PHE A 1 97 ? 0.554 -5.901 6.606 1.00 90.94 97 PHE A CA 1
ATOM 780 C C . PHE A 1 97 ? -0.296 -7.176 6.567 1.00 90.94 97 PHE A C 1
ATOM 782 O O . PHE A 1 97 ? 0.009 -8.098 5.812 1.00 90.94 97 PHE A O 1
ATOM 789 N N . ASN A 1 98 ? -1.344 -7.203 7.389 1.00 92.06 98 ASN A N 1
ATOM 790 C CA . ASN A 1 98 ? -2.341 -8.262 7.419 1.00 92.06 98 ASN A CA 1
ATOM 791 C C . ASN A 1 98 ? -3.733 -7.624 7.343 1.00 92.06 98 ASN A C 1
ATOM 793 O O . ASN A 1 98 ? -4.208 -7.007 8.303 1.00 92.06 98 ASN A O 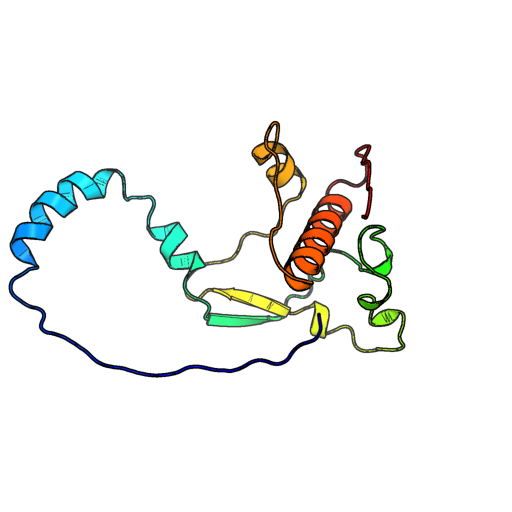1
ATOM 797 N N . GLY A 1 99 ? -4.387 -7.773 6.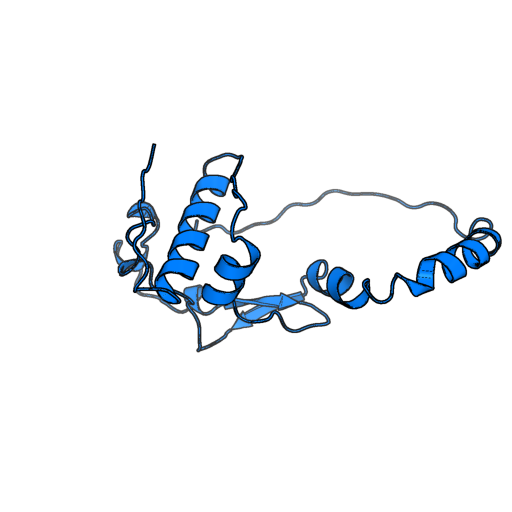194 1.00 92.12 99 GLY A N 1
ATOM 798 C CA . GLY A 1 99 ? -5.698 -7.196 5.920 1.00 92.12 99 GLY A CA 1
ATOM 799 C C . GLY A 1 99 ? -6.795 -7.734 6.835 1.00 92.12 99 GLY A C 1
ATOM 800 O O . GLY A 1 99 ? -7.675 -6.976 7.242 1.00 92.12 99 GLY A O 1
ATOM 801 N N . LEU A 1 100 ? -6.730 -9.009 7.231 1.00 92.56 100 LEU A N 1
ATOM 802 C CA . LEU A 1 100 ? -7.704 -9.601 8.150 1.00 92.56 100 LEU A CA 1
ATOM 803 C C . LEU A 1 100 ? -7.595 -8.978 9.546 1.00 92.56 100 LEU A C 1
ATOM 805 O O . LEU A 1 100 ? -8.602 -8.570 10.123 1.00 92.56 100 LEU A O 1
ATOM 809 N N . GLU A 1 101 ? -6.378 -8.869 10.079 1.00 93.56 101 GLU A N 1
ATOM 810 C CA . GLU A 1 101 ? -6.137 -8.253 11.386 1.00 93.56 101 GLU A CA 1
ATOM 811 C C . GLU A 1 101 ? -6.538 -6.773 11.388 1.00 93.56 101 GLU A C 1
ATOM 813 O O . GLU A 1 101 ? -7.171 -6.296 12.335 1.00 93.56 101 GLU A O 1
ATOM 818 N N . PHE A 1 102 ? -6.234 -6.058 10.301 1.00 93.38 102 PHE A N 1
ATOM 819 C CA . PHE A 1 102 ? -6.666 -4.678 10.113 1.00 93.38 102 PHE A CA 1
ATOM 820 C C . PHE A 1 102 ? -8.195 -4.557 10.173 1.00 93.38 102 PHE A C 1
ATOM 822 O O . PHE A 1 102 ? -8.721 -3.772 10.964 1.00 93.38 102 PHE A O 1
ATOM 829 N N . LEU A 1 103 ? -8.925 -5.368 9.401 1.00 93.06 103 LEU A N 1
ATOM 830 C CA . LEU A 1 103 ? -10.391 -5.348 9.393 1.00 93.06 103 LEU A CA 1
ATOM 831 C C . LEU A 1 103 ? -10.990 -5.695 10.761 1.00 93.06 103 LEU A C 1
ATOM 833 O O . LEU A 1 103 ? -11.959 -5.063 11.182 1.00 93.06 103 LEU A O 1
ATOM 837 N N . LEU A 1 104 ? -10.403 -6.653 11.485 1.00 94.00 104 LEU A N 1
ATOM 838 C CA . LEU A 1 104 ? -10.827 -6.991 12.846 1.00 94.00 104 LEU A CA 1
ATOM 839 C C . LEU A 1 104 ? -10.652 -5.804 13.805 1.00 94.00 104 LEU A C 1
ATOM 841 O O . LEU A 1 104 ? -11.571 -5.492 14.563 1.00 94.00 104 LEU A O 1
ATOM 845 N N . LYS A 1 105 ? -9.515 -5.101 13.738 1.00 93.62 105 LYS A N 1
ATOM 846 C CA . LYS A 1 105 ? -9.227 -3.903 14.553 1.00 93.62 105 LYS A CA 1
ATOM 847 C C . LYS A 1 105 ? -10.117 -2.703 14.206 1.00 93.62 105 LYS A C 1
ATOM 849 O O . LYS A 1 105 ? -10.400 -1.873 15.082 1.00 93.62 105 LYS A O 1
ATOM 854 N N . MET A 1 106 ? -10.553 -2.617 12.949 1.00 94.50 106 MET A N 1
ATOM 855 C CA . MET A 1 106 ? -11.417 -1.554 12.429 1.00 94.50 106 MET A CA 1
ATOM 856 C C . MET A 1 106 ? -12.912 -1.890 12.467 1.00 94.50 106 MET A C 1
ATOM 858 O O . MET A 1 106 ? -13.736 -1.068 12.071 1.00 94.50 106 MET A O 1
ATOM 862 N N . LYS A 1 107 ? -13.302 -3.059 12.985 1.00 94.56 107 LYS A N 1
ATOM 863 C CA . LYS A 1 107 ? -14.711 -3.444 13.103 1.00 94.56 107 LYS A CA 1
ATOM 864 C C . LYS A 1 107 ? -15.496 -2.414 13.927 1.00 94.56 107 LYS A C 1
ATOM 866 O O . LYS A 1 107 ? -15.151 -2.127 15.070 1.00 94.56 107 LYS A O 1
ATOM 871 N N . GLY A 1 108 ? -16.571 -1.883 13.341 1.00 95.06 108 GLY A N 1
ATOM 872 C CA . GLY A 1 108 ? -17.421 -0.863 13.971 1.00 95.06 108 GLY A CA 1
ATOM 873 C C . GLY A 1 108 ? -16.815 0.545 13.998 1.00 95.06 108 GLY A C 1
ATOM 874 O O . GLY A 1 108 ? -17.372 1.424 14.649 1.00 95.06 108 GLY A O 1
ATOM 875 N N . LYS A 1 109 ? -15.690 0.768 13.308 1.00 96.56 109 LYS A N 1
ATOM 876 C CA . LYS A 1 109 ? -15.034 2.071 13.179 1.00 96.56 109 LYS A CA 1
ATOM 877 C C . LYS A 1 109 ? -15.059 2.527 11.724 1.00 96.56 109 LYS A C 1
ATOM 879 O O . LYS A 1 109 ? -14.985 1.713 10.808 1.00 96.56 109 LYS A O 1
ATOM 884 N N . THR A 1 110 ? -15.086 3.839 11.530 1.00 93.56 110 THR A N 1
ATOM 885 C CA . THR A 1 110 ? -14.993 4.464 10.208 1.00 93.56 110 THR A CA 1
ATOM 886 C C . THR A 1 110 ? -13.631 5.131 10.066 1.00 93.56 110 THR A C 1
ATOM 888 O O . THR A 1 110 ? -13.222 5.888 10.945 1.00 93.56 110 THR A O 1
ATOM 891 N N . VAL A 1 111 ? -12.927 4.848 8.968 1.00 92.81 111 VAL A N 1
ATOM 892 C CA . VAL A 1 111 ? -11.671 5.518 8.597 1.00 92.81 111 VAL A CA 1
ATOM 893 C C . VAL A 1 111 ? -11.972 6.521 7.497 1.00 92.81 111 VAL A C 1
ATOM 895 O O . VAL A 1 111 ? -12.618 6.169 6.513 1.00 92.81 111 VAL A O 1
ATOM 898 N N . MET A 1 112 ? -11.484 7.749 7.647 1.00 92.19 112 MET A N 1
ATOM 899 C CA . MET A 1 112 ? -11.597 8.792 6.634 1.00 92.19 112 MET A CA 1
ATOM 900 C C . MET A 1 112 ? -10.209 9.341 6.315 1.00 92.19 112 MET A C 1
ATOM 902 O O . MET A 1 112 ? -9.463 9.709 7.221 1.00 92.19 112 MET A O 1
ATOM 906 N N . PHE A 1 113 ? -9.883 9.410 5.027 1.00 90.62 113 PHE A N 1
ATOM 907 C CA . PHE A 1 113 ? -8.686 10.077 4.526 1.00 90.62 113 PHE A CA 1
ATOM 908 C C . PHE A 1 113 ? -9.067 11.507 4.147 1.00 90.62 113 PHE A C 1
ATOM 910 O O . PHE A 1 113 ? -9.946 11.712 3.312 1.00 90.62 113 PHE A O 1
ATOM 917 N N . VAL A 1 114 ? -8.438 12.490 4.790 1.00 92.69 114 VAL A N 1
ATOM 918 C CA . VAL A 1 114 ? -8.695 13.916 4.555 1.00 92.69 114 VAL A CA 1
ATOM 919 C C . VAL A 1 114 ? -7.424 14.540 4.004 1.00 92.69 114 VAL A C 1
ATOM 921 O O . VAL A 1 114 ? -6.388 14.512 4.665 1.00 92.69 114 VAL A O 1
ATOM 924 N N . GLY A 1 115 ? -7.493 15.092 2.797 1.00 90.56 115 GLY A N 1
ATOM 925 C CA . GLY A 1 115 ? -6.333 15.682 2.144 1.00 90.56 115 GLY A CA 1
ATOM 926 C C . GLY A 1 115 ? -6.580 16.001 0.676 1.00 90.56 115 GLY A C 1
ATOM 927 O O . GLY A 1 115 ? -7.721 16.095 0.227 1.00 90.56 115 GLY A O 1
ATOM 928 N N . ASP A 1 116 ? -5.483 16.177 -0.050 1.00 88.75 116 ASP A N 1
ATOM 929 C CA . ASP A 1 116 ? -5.450 16.359 -1.497 1.00 88.75 116 ASP A CA 1
ATOM 930 C C . ASP A 1 116 ? -5.449 14.999 -2.229 1.00 88.75 116 ASP A C 1
ATOM 932 O O . ASP A 1 116 ? -5.890 13.973 -1.697 1.00 88.75 116 ASP A O 1
ATOM 936 N N . SER A 1 117 ? -4.944 14.971 -3.464 1.00 88.25 117 SER A N 1
ATOM 937 C CA . SER A 1 117 ? -4.797 13.736 -4.235 1.00 88.25 117 SER A CA 1
ATOM 938 C C . SER A 1 117 ? -3.951 12.676 -3.523 1.00 88.25 117 SER A C 1
ATOM 940 O O . SER A 1 117 ? -4.218 11.495 -3.701 1.00 88.25 117 SER A O 1
ATOM 942 N N . LEU A 1 118 ? -3.005 13.050 -2.654 1.00 88.50 118 LEU A N 1
ATOM 943 C CA . LEU A 1 118 ? -2.218 12.077 -1.890 1.00 88.50 118 LEU A CA 1
ATOM 944 C C . LEU A 1 118 ? -3.080 11.293 -0.898 1.00 88.50 118 LEU A C 1
ATOM 946 O O . LEU A 1 118 ? -2.838 10.108 -0.678 1.00 88.50 118 LEU A O 1
ATOM 950 N N . GLY A 1 119 ? -4.101 11.925 -0.312 1.00 90.31 119 GLY A N 1
ATOM 951 C CA . GLY A 1 119 ? -5.050 11.233 0.564 1.00 90.31 119 GLY A CA 1
ATOM 952 C C . GLY A 1 119 ? -5.862 10.177 -0.191 1.00 90.31 119 GLY A C 1
ATOM 953 O O . GLY A 1 119 ? -6.115 9.093 0.336 1.00 90.31 119 GLY A O 1
ATOM 954 N N . ARG A 1 120 ? -6.213 10.462 -1.452 1.00 88.81 120 ARG A N 1
ATOM 955 C CA . ARG A 1 120 ? -6.874 9.505 -2.349 1.00 88.81 120 ARG A CA 1
ATOM 956 C C . ARG A 1 120 ? -5.948 8.338 -2.694 1.00 88.81 120 ARG A C 1
ATOM 958 O O . ARG A 1 120 ? -6.360 7.197 -2.522 1.00 88.81 120 ARG A O 1
ATOM 965 N N . ASP A 1 121 ? -4.698 8.610 -3.068 1.00 89.00 121 ASP A N 1
ATOM 966 C CA . ASP A 1 121 ? -3.690 7.578 -3.361 1.00 89.00 121 ASP A CA 1
ATOM 967 C C . ASP A 1 121 ? -3.474 6.621 -2.171 1.00 89.00 121 ASP A C 1
ATOM 969 O O . ASP A 1 121 ? -3.332 5.405 -2.345 1.00 89.00 121 ASP A O 1
ATOM 973 N N . GLN A 1 122 ? -3.452 7.161 -0.946 1.00 90.75 122 GLN A N 1
ATOM 974 C CA . GLN A 1 122 ? -3.327 6.369 0.281 1.00 90.75 122 GLN A CA 1
ATOM 975 C C . GLN A 1 122 ? -4.544 5.471 0.508 1.00 90.75 122 GLN A C 1
ATOM 977 O O . GLN A 1 122 ? -4.382 4.291 0.828 1.00 90.75 122 GLN A O 1
ATOM 982 N N . TRP A 1 123 ? -5.752 6.013 0.325 1.00 91.69 123 TRP A N 1
ATOM 983 C CA . TRP A 1 123 ? -6.986 5.242 0.432 1.00 91.69 123 TRP A CA 1
ATOM 984 C C . TRP A 1 123 ? -7.026 4.106 -0.597 1.00 91.69 123 TRP A C 1
ATOM 986 O O . TRP A 1 123 ? -7.237 2.958 -0.211 1.00 91.69 123 TRP A O 1
ATOM 996 N N . GLU A 1 124 ? -6.741 4.385 -1.872 1.00 91.50 124 GLU A N 1
ATOM 997 C CA . GLU A 1 124 ? -6.713 3.364 -2.931 1.00 91.50 124 GLU A CA 1
ATOM 998 C C . GLU A 1 124 ? -5.713 2.250 -2.605 1.00 91.50 124 GLU A C 1
ATOM 1000 O O . GLU A 1 124 ? -6.059 1.067 -2.639 1.00 91.50 124 GLU A O 1
ATOM 1005 N N . SER A 1 125 ? -4.499 2.626 -2.187 1.00 90.81 125 SER A N 1
ATOM 1006 C CA . SER A 1 125 ? -3.457 1.673 -1.791 1.00 90.81 125 SER A CA 1
ATOM 1007 C C . SER A 1 125 ? -3.896 0.780 -0.628 1.00 90.81 125 SER A C 1
ATOM 1009 O O . SER A 1 125 ? -3.651 -0.428 -0.652 1.00 90.81 125 SER A O 1
ATOM 1011 N N . LEU A 1 126 ? -4.561 1.346 0.385 1.00 92.56 126 LEU A N 1
ATOM 1012 C CA . LEU A 1 126 ? -5.060 0.583 1.528 1.00 92.56 126 LEU A CA 1
ATOM 1013 C C . LEU A 1 126 ? -6.147 -0.412 1.111 1.00 92.56 126 LEU A C 1
ATOM 1015 O O . LEU A 1 126 ? -6.117 -1.567 1.536 1.00 92.56 126 LEU A O 1
ATOM 1019 N N . ILE A 1 127 ? -7.095 0.007 0.273 1.00 92.19 127 ILE A N 1
ATOM 1020 C CA . ILE A 1 127 ? -8.154 -0.890 -0.197 1.00 92.19 127 ILE A CA 1
ATOM 1021 C C . ILE A 1 127 ? -7.565 -2.043 -1.017 1.00 92.19 127 ILE A C 1
ATOM 1023 O O . ILE A 1 127 ? -7.984 -3.186 -0.836 1.00 92.19 127 ILE A O 1
ATOM 1027 N N . CYS A 1 128 ? -6.547 -1.789 -1.843 1.00 91.50 128 CYS A N 1
ATOM 1028 C CA . CYS A 1 128 ? -5.861 -2.846 -2.585 1.00 91.50 128 CYS A CA 1
ATOM 1029 C C . CYS A 1 128 ? -5.123 -3.837 -1.683 1.00 91.50 128 CYS A C 1
ATOM 1031 O O . CYS A 1 128 ? -5.204 -5.042 -1.916 1.00 91.50 128 CYS A O 1
ATOM 1033 N N . LEU A 1 129 ? -4.457 -3.355 -0.629 1.00 92.56 129 LEU A N 1
ATOM 1034 C CA . LEU A 1 129 ? -3.825 -4.216 0.373 1.00 92.56 129 LEU A CA 1
ATOM 1035 C C . LEU A 1 129 ? -4.845 -5.133 1.056 1.00 92.56 129 LEU A C 1
ATOM 1037 O O . LEU A 1 129 ? -4.630 -6.337 1.170 1.00 92.56 129 LEU A O 1
ATOM 1041 N N . ILE A 1 130 ? -5.983 -4.575 1.474 1.00 92.56 130 ILE A N 1
ATOM 1042 C CA . ILE A 1 130 ? -7.051 -5.346 2.119 1.00 92.56 130 ILE A CA 1
ATOM 1043 C C . ILE A 1 130 ? -7.654 -6.359 1.140 1.00 92.56 130 ILE A C 1
ATOM 1045 O O . ILE A 1 130 ? -7.871 -7.512 1.507 1.00 92.56 130 ILE A O 1
ATOM 1049 N N . SER A 1 131 ? -7.907 -5.950 -0.105 1.00 90.44 131 SER A N 1
ATOM 1050 C CA . SER A 1 131 ? -8.491 -6.813 -1.134 1.00 90.44 131 SER A CA 1
ATOM 1051 C C . SER A 1 131 ? -7.570 -7.966 -1.536 1.00 90.44 131 SER A C 1
ATOM 1053 O O . SER A 1 131 ? -8.074 -9.026 -1.908 1.00 90.44 131 SER A O 1
ATOM 1055 N N . ALA A 1 132 ? -6.249 -7.771 -1.486 1.00 90.00 132 ALA A N 1
ATOM 1056 C CA . ALA A 1 132 ? -5.274 -8.816 -1.783 1.00 90.00 132 ALA A CA 1
ATOM 1057 C C . ALA A 1 132 ? -5.283 -9.924 -0.716 1.00 90.00 132 ALA A C 1
ATOM 1059 O O . ALA A 1 132 ? -5.259 -11.104 -1.062 1.00 90.00 132 ALA A O 1
ATOM 1060 N N . ASP A 1 133 ? -5.403 -9.553 0.562 1.00 89.94 133 ASP A N 1
ATOM 1061 C CA . ASP A 1 133 ? -5.442 -10.510 1.674 1.00 89.94 133 ASP A CA 1
ATOM 1062 C C . ASP A 1 133 ? -6.835 -11.129 1.883 1.00 89.94 133 ASP A C 1
ATOM 1064 O O . ASP A 1 133 ? -6.959 -12.281 2.305 1.00 89.94 133 ASP A O 1
ATOM 1068 N N . VAL A 1 134 ? -7.904 -10.376 1.601 1.00 87.50 134 VAL A N 1
ATOM 1069 C CA . VAL A 1 134 ? -9.289 -10.745 1.931 1.00 87.50 134 VAL A CA 1
ATOM 1070 C C . VAL A 1 134 ? -10.185 -10.682 0.687 1.00 87.50 134 VAL A C 1
ATOM 1072 O O . VAL A 1 134 ? -11.145 -9.920 0.605 1.00 87.50 134 VAL A O 1
ATOM 1075 N N . SER A 1 135 ? -9.894 -11.540 -0.291 1.00 71.75 135 SER A N 1
ATOM 1076 C CA . SER A 1 135 ? -10.548 -11.555 -1.611 1.00 71.75 135 SER A CA 1
ATOM 1077 C C . SER A 1 135 ? -12.011 -12.034 -1.635 1.00 71.75 135 SER A C 1
ATOM 1079 O O . SER A 1 135 ? -12.686 -11.889 -2.651 1.00 71.75 135 SER A O 1
ATOM 1081 N N . LYS A 1 136 ? -12.531 -12.609 -0.540 1.00 67.38 136 LYS A N 1
ATOM 1082 C CA . LYS A 1 136 ? -13.875 -13.230 -0.488 1.00 67.38 136 LYS A CA 1
ATOM 1083 C C . LYS A 1 136 ? -14.962 -12.367 0.161 1.00 67.38 136 LYS A C 1
ATOM 1085 O O . LYS A 1 136 ? -16.094 -12.827 0.296 1.00 67.38 136 LYS A O 1
ATOM 1090 N N . THR A 1 137 ? -14.643 -11.150 0.589 1.00 74.81 137 THR A N 1
ATOM 1091 C CA . THR A 1 137 ? -15.596 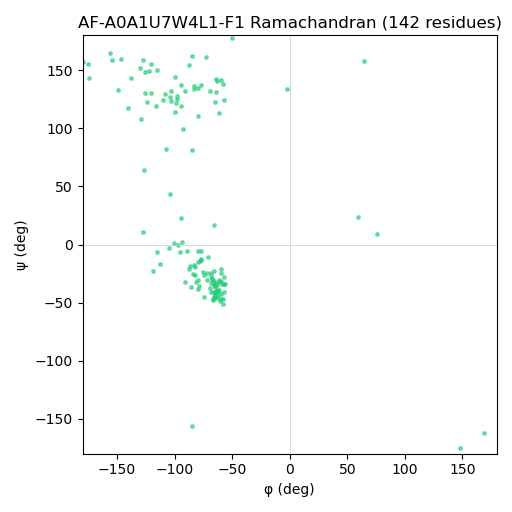-10.311 1.328 1.00 74.81 137 THR A CA 1
ATOM 1092 C C . THR A 1 137 ? -16.400 -9.428 0.380 1.00 74.81 137 THR A C 1
ATOM 1094 O O . THR A 1 137 ? -15.840 -8.748 -0.481 1.00 74.81 137 THR A O 1
ATOM 1097 N N . GLN A 1 138 ? -17.724 -9.410 0.554 1.00 74.12 138 GLN A N 1
ATOM 1098 C CA . GLN A 1 138 ? -18.607 -8.510 -0.183 1.00 74.12 138 GLN A CA 1
ATOM 1099 C C . GLN A 1 138 ? -18.240 -7.056 0.140 1.00 74.12 138 GLN A C 1
ATOM 1101 O O . GLN A 1 138 ? -18.412 -6.602 1.269 1.00 74.12 138 GLN A O 1
ATOM 1106 N N . THR A 1 139 ? -17.728 -6.339 -0.858 1.00 81.44 139 THR A N 1
ATOM 1107 C CA . THR A 1 139 ? -17.254 -4.960 -0.712 1.00 81.44 139 THR A CA 1
ATOM 1108 C C . THR A 1 139 ? -18.044 -4.064 -1.656 1.00 81.44 139 THR A C 1
ATOM 1110 O O . THR A 1 139 ? -18.184 -4.381 -2.835 1.00 81.44 139 THR A O 1
ATOM 1113 N N . GLN A 1 140 ? -18.570 -2.951 -1.144 1.00 84.31 140 GLN A N 1
ATOM 1114 C CA . GLN A 1 140 ? -19.166 -1.900 -1.968 1.00 84.31 140 GLN A CA 1
ATOM 1115 C C . GLN A 1 140 ? -18.140 -0.782 -2.128 1.00 84.31 140 GLN A C 1
ATOM 1117 O O . GLN A 1 140 ? -17.768 -0.141 -1.147 1.00 84.31 140 GLN A O 1
ATOM 1122 N N . LEU A 1 141 ? -17.668 -0.571 -3.355 1.00 83.88 141 LEU A N 1
ATOM 1123 C CA . LEU A 1 141 ? -16.819 0.563 -3.695 1.00 83.88 141 LEU A CA 1
ATOM 1124 C C . LEU A 1 141 ? -17.647 1.609 -4.431 1.00 83.88 141 LEU A C 1
ATOM 1126 O O . LEU A 1 141 ? -18.227 1.332 -5.477 1.00 83.88 141 LEU A O 1
ATOM 1130 N N . SER A 1 142 ? -17.656 2.822 -3.894 1.00 80.56 142 SER A N 1
ATOM 1131 C CA . SER A 1 142 ? -18.187 4.007 -4.558 1.00 80.56 142 SER A CA 1
ATOM 1132 C C . SER A 1 142 ? -17.089 5.059 -4.609 1.00 80.56 142 SER A C 1
ATOM 1134 O O . SER A 1 142 ? -16.571 5.450 -3.562 1.00 80.56 142 SER A O 1
ATOM 1136 N N . LYS A 1 143 ? -16.741 5.515 -5.811 1.00 71.19 143 LYS A N 1
ATOM 1137 C CA . LYS A 1 143 ? -15.800 6.614 -6.026 1.00 71.19 143 LYS A CA 1
ATOM 1138 C C . LYS A 1 143 ? -16.598 7.863 -6.399 1.00 71.19 143 LYS A C 1
ATOM 1140 O O . LYS A 1 143 ? -17.456 7.785 -7.275 1.00 71.19 143 LYS A O 1
ATOM 1145 N N . SER A 1 144 ? -16.361 8.959 -5.680 1.00 61.81 144 SER A N 1
ATOM 1146 C CA . SER A 1 144 ? -17.005 10.265 -5.886 1.00 61.81 144 SER A CA 1
ATOM 1147 C C . SER A 1 144 ? -16.173 11.175 -6.776 1.00 61.81 144 SER A C 1
ATOM 1149 O O . SER A 1 144 ? -14.947 11.257 -6.504 1.00 61.81 144 SER A O 1
#

Sequence (144 aa):
MCFLSNGARARQSFSVCCILLYVGIEYLTVLLPLLHERDALCILSFSGVSFDETYPLYQSSSCPAIDVQFNCQLYDRPDTEYLKYRWKLANCELLRFNGLEFLLKMKGKTVMFVGDSLGRDQWESLICLISADVSKTQTQLSKS

Organism: Nicotiana sylvestris (NCBI:txid4096)

Secondary structure (DSSP, 8-state):
----------------STTHHHHHHHHHHHHGGGTTHHHHHHHH-EEEEEE-TT--SS-GGG-TTS-GGG-GGGGT----GGGGEEEEESSSPPPPP-HHHHHHHTTT------SSHHHHHHHHHHHHHHHHH-TTS-------

Solvent-accessible surface area (backbone atoms only — not comparable to full-atom values): 9592 Å² total; per-residue (Å²): 134,96,81,87,87,89,86,89,81,89,83,92,88,85,90,74,78,85,68,56,70,71,50,48,63,60,43,55,75,56,42,73,80,47,83,61,49,73,66,53,60,33,73,75,33,78,62,48,76,42,82,39,88,83,44,52,84,53,57,66,88,79,30,91,67,50,59,72,90,71,32,51,66,81,70,76,45,85,78,63,68,82,50,20,58,42,85,32,38,67,81,50,80,81,77,79,90,51,34,63,62,51,50,62,76,41,61,98,59,85,87,81,76,83,70,63,70,68,30,52,54,50,51,27,52,49,52,33,44,31,43,59,66,46,73,85,62,94,76,90,85,82,90,132

InterPro domains:
  IPR025846 Trichome birefringence-like, N-terminal domain [PF14416] (52-93)
  IPR026057 Trichome birefringence-like, C-terminal domain [PF13839] (96-140)
  IPR029962 Trichome birefringence-like family [PTHR32285] (30-137)

Radius of gyration: 20.87 Å; Cα contacts (8 Å, |Δi|>4): 93; chains: 1; bounding box: 40×39×61 Å

pLDDT: mean 75.86, std 17.94, range [32.5, 96.56]